Protein AF-A0A845GVP1-F1 (afdb_monomer_lite)

Foldseek 3Di:
DDDDDDDDDPLVVLLPDDLQLFDQVLLCVVVVNDLVNSLVLLVVLLVLLVVLLVQLVVCLVVVNLVSNLVSLVVSLVSCVNSSRNVSNVLSVCSNPQDPDDCSSVVSVVSSVVNVVSSVSSVVSSCVSSVVVPDD

InterPro domains:
  IPR008207 Signal transduction histidine kinase, phosphotransfer (Hpt) domain [PF01627] (45-117)
  IPR008207 Signal transduction histidine kinase, phosphotransfer (Hpt) domain [PS50894] (34-128)
  IPR008207 Signal transduction histidine kinase, phosphotransfer (Hpt) domain [cd00088] (45-116)
  IPR036641 HPT domain superfamily [G3DSA:1.20.120.160] (17-130)
  IPR036641 HPT domain superfamily [SSF47226] (19-122)

pLDDT: mean 82.33, std 16.37, range [37.47, 96.5]

Secondary structure (DSSP, 8-state):
-PPPPPPPPGGGTTS-S-TTT--HHHHHHHTTT-HHHHHHHHHHHHHHHHHHHHHHHHHHHTT-HHHHHHHHHHHHHHHHHHT-HHHHHHHHHHHT--SSS-HHHHHHHHHHHHHHHHHHHHHHHHHHHGGGS--

Radius of gyration: 17.33 Å; chains: 1; bounding box: 47×22×65 Å

Sequence (135 aa):
AAPAAPPRPAFKATLGGDPAVIDLSILAKLLGYHPHKVRKFAFKFLHNAQDGLAQMERALQKGDLAGVRELGHRLKSPARTVGALGMGELMLQLEQLPADGMPERAAAAILAQLWVLLEQITEQIMTNTTFADDN

Organism: NCBI:txid2692166

Structure (mmCIF, N/CA/C/O backbone):
data_AF-A0A845GVP1-F1
#
_entry.id   AF-A0A845GVP1-F1
#
loop_
_atom_site.group_PDB
_atom_site.id
_atom_site.type_symbol
_atom_site.label_atom_id
_atom_site.label_alt_id
_atom_site.label_comp_id
_atom_site.label_asym_id
_atom_site.label_entity_id
_atom_site.label_seq_id
_atom_site.pdbx_PDB_ins_code
_atom_site.Cartn_x
_atom_site.Cartn_y
_atom_site.Cartn_z
_atom_site.occupancy
_atom_site.B_iso_or_equiv
_atom_site.auth_seq_id
_atom_site.auth_comp_id
_atom_site.auth_asym_id
_atom_site.auth_atom_id
_atom_site.pdbx_PDB_model_num
ATOM 1 N N . ALA A 1 1 ? -5.786 4.655 -47.146 1.00 43.50 1 ALA A N 1
ATOM 2 C CA . ALA A 1 1 ? -4.823 3.801 -46.424 1.00 43.50 1 ALA A CA 1
ATOM 3 C C . ALA A 1 1 ? -4.436 4.515 -45.134 1.00 43.50 1 ALA A C 1
ATOM 5 O O . ALA A 1 1 ? -3.956 5.638 -45.214 1.00 43.50 1 ALA A O 1
ATOM 6 N N . ALA A 1 2 ? -4.744 3.941 -43.970 1.00 41.62 2 ALA A N 1
ATOM 7 C CA . ALA A 1 2 ? -4.361 4.508 -42.675 1.00 41.62 2 ALA A CA 1
ATOM 8 C C . ALA A 1 2 ? -2.931 4.056 -42.317 1.00 41.62 2 ALA A C 1
ATOM 10 O O . ALA A 1 2 ? -2.595 2.904 -42.605 1.00 41.62 2 ALA A O 1
ATOM 11 N N . PRO A 1 3 ? -2.078 4.916 -41.730 1.00 49.84 3 PRO A N 1
ATOM 12 C CA . PRO A 1 3 ? -0.711 4.541 -41.398 1.00 49.84 3 PRO A CA 1
ATOM 13 C C . PRO A 1 3 ? -0.687 3.590 -40.195 1.00 49.84 3 PRO A C 1
ATOM 15 O O . PRO A 1 3 ? -1.373 3.805 -39.194 1.00 49.84 3 PRO A O 1
ATOM 18 N N . ALA A 1 4 ? 0.112 2.530 -40.314 1.00 54.50 4 ALA A N 1
ATOM 19 C CA . ALA A 1 4 ? 0.372 1.571 -39.252 1.00 54.50 4 ALA A CA 1
ATOM 20 C C . ALA A 1 4 ? 1.078 2.261 -38.073 1.00 54.50 4 ALA A C 1
ATOM 22 O O . ALA A 1 4 ? 2.090 2.940 -38.249 1.00 54.50 4 ALA A O 1
ATOM 23 N N . ALA A 1 5 ? 0.534 2.084 -36.868 1.00 49.06 5 ALA A N 1
ATOM 24 C CA . ALA A 1 5 ? 1.172 2.523 -35.633 1.00 49.06 5 ALA A CA 1
ATOM 25 C C . ALA A 1 5 ? 2.529 1.807 -35.445 1.00 49.06 5 ALA A C 1
ATOM 27 O O . ALA A 1 5 ? 2.645 0.632 -35.803 1.00 49.06 5 ALA A O 1
ATOM 28 N N . PRO A 1 6 ? 3.550 2.474 -34.874 1.00 49.84 6 PRO A N 1
ATOM 29 C CA . PRO A 1 6 ? 4.860 1.867 -34.672 1.00 49.84 6 PRO A CA 1
ATOM 30 C C . PRO A 1 6 ? 4.773 0.670 -33.708 1.00 49.84 6 PRO A C 1
ATOM 32 O O . PRO A 1 6 ? 3.946 0.682 -32.785 1.00 49.84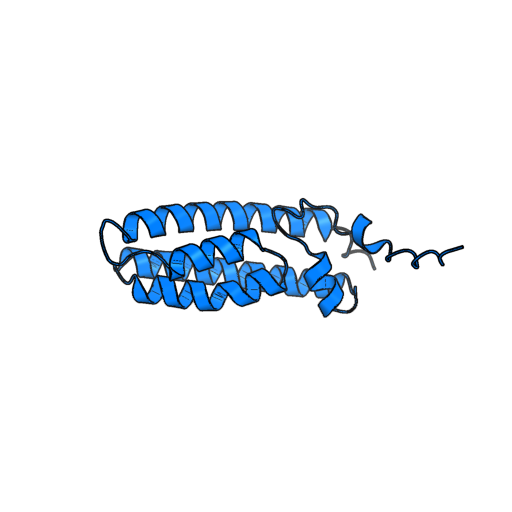 6 PRO A O 1
ATOM 35 N N . PRO A 1 7 ? 5.624 -0.360 -33.881 1.00 49.31 7 PRO A N 1
ATOM 36 C CA . PRO A 1 7 ? 5.673 -1.485 -32.961 1.00 49.31 7 PRO A CA 1
ATOM 37 C C . PRO A 1 7 ? 6.052 -0.975 -31.566 1.00 49.31 7 PRO A C 1
ATOM 39 O O . PRO A 1 7 ? 7.089 -0.339 -31.374 1.00 49.31 7 PRO A O 1
ATOM 42 N N . ARG A 1 8 ? 5.184 -1.225 -30.579 1.00 50.09 8 ARG A N 1
ATOM 43 C CA . ARG A 1 8 ? 5.505 -0.986 -29.164 1.00 50.09 8 ARG A CA 1
ATOM 44 C C . ARG A 1 8 ? 6.725 -1.842 -28.793 1.00 50.09 8 ARG A C 1
ATOM 46 O O . ARG A 1 8 ? 6.794 -2.989 -29.233 1.00 50.09 8 ARG A O 1
ATOM 53 N N . PRO A 1 9 ? 7.667 -1.320 -27.991 1.00 43.88 9 PRO A N 1
ATOM 54 C CA . PRO A 1 9 ? 8.922 -2.005 -27.705 1.00 43.88 9 PRO A CA 1
ATOM 55 C C . PRO A 1 9 ? 8.684 -3.368 -27.040 1.00 43.88 9 PRO A C 1
ATOM 57 O O . PRO A 1 9 ? 7.799 -3.514 -26.193 1.00 43.88 9 PRO A O 1
ATOM 60 N N . ALA A 1 10 ? 9.527 -4.342 -27.393 1.00 48.75 10 ALA A N 1
ATOM 61 C CA . ALA A 1 10 ? 9.532 -5.738 -26.937 1.00 48.75 10 ALA A CA 1
ATOM 62 C C . ALA A 1 10 ? 9.691 -5.936 -25.410 1.00 48.75 10 ALA A C 1
ATOM 64 O O . ALA A 1 10 ? 9.688 -7.062 -24.928 1.00 48.75 10 ALA A O 1
ATOM 65 N N . PHE A 1 11 ? 9.767 -4.855 -24.631 1.00 44.47 11 PHE A N 1
ATOM 66 C CA . PHE A 1 11 ? 9.896 -4.874 -23.172 1.00 44.47 11 PHE A CA 1
ATOM 67 C C . PHE A 1 11 ? 8.680 -5.484 -22.452 1.00 44.47 11 PHE A C 1
ATOM 69 O O . PHE A 1 11 ? 8.794 -5.946 -21.321 1.00 44.47 11 PHE A O 1
ATOM 76 N N . LYS A 1 12 ? 7.511 -5.537 -23.113 1.00 46.00 12 LYS A N 1
ATOM 77 C CA . LYS A 1 12 ? 6.352 -6.285 -22.598 1.00 46.00 12 LYS A CA 1
ATOM 78 C C . LYS A 1 12 ? 6.625 -7.786 -22.455 1.00 46.00 12 LYS A C 1
ATOM 80 O O . LYS A 1 12 ? 5.994 -8.416 -21.621 1.00 46.00 12 LYS A O 1
ATOM 85 N N . ALA A 1 13 ? 7.523 -8.350 -23.264 1.00 47.34 13 ALA A N 1
ATOM 86 C CA . ALA A 1 13 ? 7.810 -9.782 -23.239 1.00 47.34 13 ALA A CA 1
ATOM 87 C C . ALA A 1 13 ? 8.771 -10.179 -22.104 1.00 47.34 13 ALA A C 1
ATOM 89 O O . ALA A 1 13 ? 8.759 -11.328 -21.684 1.00 47.34 13 ALA A O 1
ATOM 90 N N . THR A 1 14 ? 9.580 -9.242 -21.595 1.00 51.38 14 THR A N 1
ATOM 91 C CA . THR A 1 14 ? 10.573 -9.495 -20.535 1.00 51.38 14 THR A CA 1
ATOM 92 C C . THR A 1 14 ? 10.068 -9.218 -19.118 1.00 51.38 14 THR A C 1
ATOM 94 O O . THR A 1 14 ? 10.619 -9.765 -18.172 1.00 51.38 14 THR A O 1
ATOM 97 N N . LEU A 1 15 ? 9.002 -8.430 -18.943 1.00 58.84 15 LEU A N 1
ATOM 98 C CA . LEU A 1 15 ? 8.293 -8.282 -17.662 1.00 58.84 15 LEU A CA 1
ATOM 99 C C . LEU A 1 15 ? 7.110 -9.269 -17.582 1.00 58.84 15 LEU A C 1
ATOM 101 O O . LEU A 1 15 ? 5.957 -8.861 -17.452 1.00 58.84 15 LEU A O 1
ATOM 105 N N . GLY A 1 16 ? 7.392 -10.562 -17.747 1.00 54.00 16 GLY A N 1
ATOM 106 C CA . GLY A 1 16 ? 6.404 -11.637 -17.897 1.00 54.00 16 GLY A CA 1
ATOM 107 C C . GLY A 1 16 ? 5.659 -12.011 -16.613 1.00 54.00 16 GLY A C 1
ATOM 108 O O . GLY A 1 16 ? 5.894 -13.060 -16.027 1.00 54.00 16 GLY A O 1
ATOM 109 N N . GLY A 1 17 ? 4.724 -11.188 -16.156 1.00 57.34 17 GLY A N 1
ATOM 110 C CA . GLY A 1 17 ? 3.867 -11.552 -15.030 1.00 57.34 17 GLY A CA 1
ATOM 111 C C . GLY A 1 17 ? 2.413 -11.169 -15.253 1.00 57.34 17 GLY A C 1
ATOM 112 O O . GLY A 1 17 ? 2.102 -10.473 -16.218 1.00 57.34 17 GLY A O 1
ATOM 113 N N . ASP A 1 18 ? 1.526 -11.637 -14.374 1.00 69.31 18 ASP A N 1
ATOM 114 C CA . ASP A 1 18 ? 0.111 -11.293 -14.439 1.00 69.31 18 ASP A CA 1
ATOM 115 C C . ASP A 1 18 ? -0.082 -9.776 -14.221 1.00 69.31 18 ASP A C 1
ATOM 117 O O . ASP A 1 18 ? 0.171 -9.267 -13.120 1.00 69.31 18 ASP A O 1
ATOM 121 N N . PRO A 1 19 ? -0.513 -9.012 -15.245 1.00 65.38 19 PRO A N 1
ATOM 122 C CA . PRO A 1 19 ? -0.762 -7.583 -15.093 1.00 65.38 19 PRO A CA 1
ATOM 123 C C . PRO A 1 19 ? -1.929 -7.292 -14.138 1.00 65.38 19 PRO A C 1
ATOM 125 O O . PRO A 1 19 ? -2.074 -6.149 -13.706 1.00 65.38 19 PRO A O 1
ATOM 128 N N . ALA A 1 20 ? -2.753 -8.292 -13.799 1.00 72.12 20 ALA A N 1
ATOM 129 C CA . ALA A 1 20 ? -3.774 -8.164 -12.765 1.00 72.12 20 ALA A CA 1
ATOM 130 C C . ALA A 1 20 ? -3.169 -8.042 -11.354 1.00 72.12 20 ALA A C 1
ATOM 132 O O . ALA A 1 20 ? -3.786 -7.433 -10.480 1.00 72.12 20 ALA A O 1
ATOM 133 N N . VAL A 1 21 ? -1.960 -8.574 -11.144 1.00 80.12 21 VAL A N 1
ATOM 134 C CA . VAL A 1 21 ? -1.244 -8.544 -9.861 1.00 80.12 21 VAL A CA 1
ATOM 135 C C . VAL A 1 21 ? -0.297 -7.338 -9.804 1.00 80.12 21 VAL A C 1
ATOM 137 O O . VAL A 1 21 ? -0.413 -6.503 -8.902 1.00 80.12 21 VAL A O 1
ATOM 140 N N . ILE A 1 22 ? 0.593 -7.181 -10.793 1.00 84.25 22 ILE A N 1
ATOM 141 C CA . ILE A 1 22 ? 1.428 -5.978 -10.957 1.00 84.25 22 ILE A CA 1
ATOM 142 C C . ILE A 1 22 ? 1.810 -5.724 -12.421 1.00 84.25 22 ILE A C 1
ATOM 144 O O . ILE A 1 22 ? 2.412 -6.566 -13.086 1.00 84.25 22 ILE A O 1
ATOM 148 N N . ASP A 1 23 ? 1.542 -4.512 -12.916 1.00 86.94 23 ASP A N 1
ATOM 149 C CA . ASP A 1 23 ? 2.008 -4.060 -14.232 1.00 86.94 23 ASP A CA 1
ATOM 150 C C . ASP A 1 23 ? 3.320 -3.266 -14.127 1.00 86.94 23 ASP A C 1
ATOM 152 O O . ASP A 1 23 ? 3.353 -2.030 -14.100 1.00 86.94 23 ASP A O 1
ATOM 156 N N . LEU A 1 24 ? 4.438 -3.996 -14.137 1.00 84.00 24 LEU A N 1
ATOM 157 C CA . LEU A 1 24 ? 5.783 -3.413 -14.112 1.00 84.00 24 LEU A CA 1
ATOM 158 C C . LEU A 1 24 ? 6.090 -2.533 -15.340 1.00 84.00 24 LEU A C 1
ATOM 160 O O . LEU A 1 24 ? 7.052 -1.761 -15.310 1.00 84.00 24 LEU A O 1
ATOM 164 N N . SER A 1 25 ? 5.281 -2.588 -16.408 1.00 82.62 25 SER A N 1
ATOM 165 C CA . SER A 1 25 ? 5.440 -1.716 -17.582 1.00 82.62 25 SER A CA 1
ATOM 166 C C . SER A 1 25 ? 5.210 -0.247 -17.227 1.00 82.62 25 SER A C 1
ATOM 168 O O . SER A 1 25 ? 5.820 0.634 -17.839 1.00 82.62 25 SER A O 1
ATOM 170 N N . ILE A 1 26 ? 4.346 0.024 -16.241 1.00 86.94 26 ILE A N 1
ATOM 171 C CA . ILE A 1 26 ? 4.063 1.374 -15.736 1.00 86.94 26 ILE A CA 1
ATOM 172 C C . ILE A 1 26 ? 5.328 1.946 -15.096 1.00 86.94 26 ILE A C 1
ATOM 174 O O . ILE A 1 26 ? 5.789 3.026 -15.479 1.00 86.94 26 ILE A O 1
ATOM 178 N N . LEU A 1 27 ? 5.947 1.174 -14.200 1.00 85.94 27 LEU A N 1
ATOM 179 C CA . LEU A 1 27 ? 7.199 1.553 -13.554 1.00 85.94 27 LEU A CA 1
ATOM 180 C C . LEU A 1 27 ? 8.347 1.672 -14.567 1.00 85.94 27 LEU A C 1
ATOM 182 O O . LEU A 1 27 ? 9.130 2.620 -14.517 1.00 85.94 27 LEU A O 1
ATOM 186 N N . ALA A 1 28 ? 8.427 0.747 -15.525 1.00 86.19 28 ALA A N 1
ATOM 187 C CA . ALA A 1 28 ? 9.424 0.775 -16.589 1.00 86.19 28 ALA A CA 1
ATOM 188 C C . ALA A 1 28 ? 9.328 2.037 -17.441 1.00 86.19 28 ALA A C 1
ATOM 190 O O . ALA A 1 28 ? 10.348 2.671 -17.695 1.00 86.19 28 ALA A O 1
ATOM 191 N N . LYS A 1 29 ? 8.118 2.454 -17.821 1.00 86.62 29 LYS A N 1
ATOM 192 C CA . LYS A 1 29 ? 7.908 3.686 -18.584 1.00 86.62 29 LYS A CA 1
ATOM 193 C C . LYS A 1 29 ? 8.418 4.917 -17.830 1.00 86.62 29 LYS A C 1
ATOM 195 O O . LYS A 1 29 ? 9.066 5.765 -18.438 1.00 86.62 29 LYS A O 1
ATOM 200 N N . LEU A 1 30 ? 8.174 4.997 -16.519 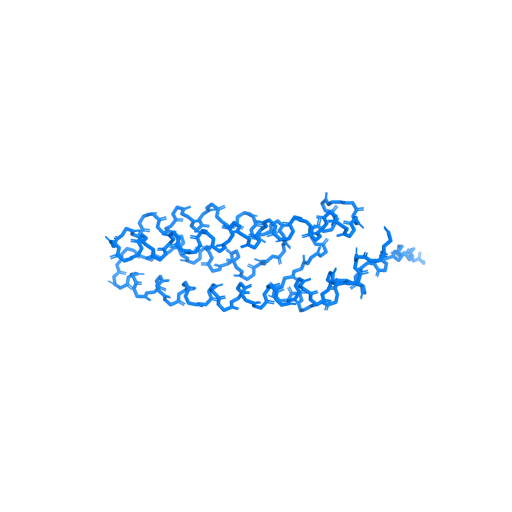1.00 86.25 30 LEU A N 1
ATOM 201 C CA . LEU A 1 30 ? 8.669 6.090 -15.669 1.00 86.25 30 LEU A CA 1
ATOM 202 C C . LEU A 1 30 ? 10.197 6.098 -15.547 1.00 86.25 30 LEU A C 1
ATOM 204 O O . LEU A 1 30 ? 10.809 7.155 -15.423 1.00 86.25 30 LEU A O 1
ATOM 208 N N . LEU A 1 31 ? 10.817 4.920 -15.599 1.00 85.94 31 LEU A N 1
ATOM 209 C CA . LEU A 1 31 ? 12.256 4.737 -15.435 1.00 85.94 31 LEU A CA 1
ATOM 210 C C . LEU A 1 31 ? 13.009 4.583 -16.763 1.00 85.94 31 LEU A C 1
ATOM 212 O O . LEU A 1 31 ? 14.168 4.175 -16.743 1.00 85.94 31 LEU A O 1
ATOM 216 N N . GLY A 1 32 ? 12.381 4.888 -17.904 1.00 84.81 32 GLY A N 1
ATOM 217 C CA . GLY A 1 32 ? 13.021 4.824 -19.224 1.00 84.81 32 GLY A CA 1
ATOM 218 C C . GLY A 1 32 ? 13.389 3.409 -19.683 1.00 84.81 32 GLY A C 1
ATOM 219 O O . GLY A 1 32 ? 14.356 3.241 -20.414 1.00 84.81 32 GLY A O 1
ATOM 220 N N . TYR A 1 33 ? 12.642 2.392 -19.245 1.00 81.31 33 TYR A N 1
ATOM 221 C CA . TYR A 1 33 ? 12.833 0.976 -19.586 1.00 81.31 33 TYR A CA 1
ATOM 222 C C . TYR A 1 33 ? 14.190 0.391 -19.160 1.00 81.31 33 TYR A C 1
ATOM 224 O O . TYR A 1 33 ? 14.664 -0.585 -19.732 1.00 81.31 33 TYR A O 1
ATOM 232 N N . HIS A 1 34 ? 14.814 0.953 -18.120 1.00 83.44 34 HIS A N 1
ATOM 233 C CA . HIS A 1 34 ? 16.048 0.410 -17.551 1.00 83.44 34 HIS A CA 1
ATOM 234 C C . HIS A 1 34 ? 15.750 -0.720 -16.545 1.00 83.44 34 HIS A C 1
ATOM 236 O O . HIS A 1 34 ? 15.315 -0.422 -15.426 1.00 83.44 34 HIS A O 1
ATOM 242 N N . PRO A 1 35 ? 16.026 -1.998 -16.868 1.00 78.94 35 PRO A N 1
ATOM 243 C CA . PRO A 1 35 ? 15.607 -3.142 -16.051 1.00 78.94 35 PRO A CA 1
ATOM 244 C C . PRO A 1 35 ? 16.188 -3.118 -14.629 1.00 78.94 35 PRO A C 1
ATOM 246 O O . PRO A 1 35 ? 15.447 -3.312 -13.667 1.00 78.94 35 PRO A O 1
ATOM 249 N N . HIS A 1 36 ? 17.466 -2.753 -14.454 1.00 81.62 36 HIS A N 1
ATOM 250 C CA . HIS A 1 36 ? 18.075 -2.631 -13.120 1.00 81.62 36 HIS A CA 1
ATOM 251 C C . HIS A 1 36 ? 17.402 -1.555 -12.252 1.00 81.62 36 HIS A C 1
ATOM 253 O O . HIS A 1 36 ? 17.257 -1.724 -11.039 1.00 81.62 36 HIS A O 1
ATOM 259 N N . LYS A 1 37 ? 16.956 -0.441 -12.857 1.00 85.62 37 LYS A N 1
ATOM 260 C CA . LYS A 1 37 ? 16.215 0.600 -12.128 1.00 85.62 37 LYS A CA 1
ATOM 261 C C . LYS A 1 37 ? 14.829 0.087 -11.751 1.00 85.62 37 LYS A C 1
ATOM 263 O O . LYS A 1 37 ? 14.446 0.233 -10.596 1.00 85.62 37 LYS A O 1
ATOM 268 N N . VAL A 1 38 ? 14.112 -0.542 -12.685 1.00 86.00 38 VAL A N 1
ATOM 269 C CA . VAL A 1 38 ? 12.785 -1.131 -12.430 1.00 86.00 38 VAL A CA 1
ATOM 270 C C . VAL A 1 38 ? 12.847 -2.095 -11.258 1.00 86.00 38 VAL A C 1
ATOM 272 O O . VAL A 1 38 ? 12.110 -1.913 -10.294 1.00 86.00 38 VAL A O 1
ATOM 275 N N . ARG A 1 39 ? 13.800 -3.031 -11.282 1.00 85.25 39 ARG A N 1
ATOM 276 C CA . ARG A 1 39 ? 14.039 -3.969 -10.186 1.00 85.25 39 ARG A CA 1
ATOM 277 C C . ARG A 1 39 ? 14.284 -3.235 -8.869 1.00 85.25 39 ARG A C 1
ATOM 279 O O . ARG A 1 39 ? 13.538 -3.416 -7.913 1.00 85.25 39 ARG A O 1
ATOM 286 N N . LYS A 1 40 ? 15.274 -2.339 -8.824 1.00 88.56 40 LYS A N 1
ATOM 287 C CA . LYS A 1 40 ? 15.628 -1.583 -7.610 1.00 88.56 40 LYS A CA 1
ATOM 288 C C . LYS A 1 40 ? 14.436 -0.832 -7.006 1.00 88.56 40 LYS A C 1
ATOM 290 O O . LYS A 1 40 ? 14.270 -0.833 -5.789 1.00 88.56 40 LYS A O 1
ATOM 295 N N . PHE A 1 41 ? 13.630 -0.166 -7.829 1.00 89.56 41 PHE A N 1
ATOM 296 C CA . PHE A 1 41 ? 12.462 0.578 -7.352 1.00 89.56 41 PHE A CA 1
ATOM 297 C C . PHE A 1 41 ? 11.300 -0.340 -6.957 1.00 89.56 41 PHE A C 1
ATOM 299 O O . PHE A 1 41 ? 10.631 -0.043 -5.970 1.00 89.56 41 PHE A O 1
ATOM 306 N N . ALA A 1 42 ? 11.108 -1.468 -7.644 1.00 89.12 42 ALA A N 1
ATOM 307 C CA . ALA A 1 42 ? 10.128 -2.481 -7.265 1.00 89.12 42 ALA A CA 1
ATOM 308 C C . ALA A 1 42 ? 10.456 -3.091 -5.888 1.00 89.12 42 ALA A C 1
ATOM 310 O O . ALA A 1 42 ? 9.595 -3.122 -5.015 1.00 89.12 42 ALA A O 1
ATOM 311 N N . PHE A 1 43 ? 11.720 -3.446 -5.626 1.00 89.88 43 PHE A N 1
ATOM 312 C CA . PHE A 1 43 ? 12.159 -3.918 -4.303 1.00 89.88 43 PHE A CA 1
ATOM 313 C C . PHE A 1 43 ? 11.992 -2.866 -3.203 1.00 89.88 43 PHE A C 1
ATOM 315 O O . PHE A 1 43 ? 11.556 -3.185 -2.099 1.00 89.88 43 PHE A O 1
ATOM 322 N N . LYS A 1 44 ? 12.294 -1.594 -3.495 1.00 91.56 44 LYS A N 1
ATOM 323 C CA . LYS A 1 44 ? 12.030 -0.499 -2.548 1.00 91.56 44 LYS A CA 1
ATOM 324 C C . LYS A 1 44 ? 10.545 -0.369 -2.225 1.00 91.56 44 LYS A C 1
ATOM 326 O O . LYS A 1 44 ? 10.195 -0.133 -1.074 1.00 91.56 44 LYS A O 1
ATOM 331 N N . PHE A 1 45 ? 9.682 -0.517 -3.227 1.00 91.06 45 PHE A N 1
ATOM 332 C CA . PHE A 1 45 ? 8.243 -0.533 -3.009 1.00 91.06 45 PHE A CA 1
ATOM 333 C C . PHE A 1 45 ? 7.820 -1.706 -2.122 1.00 91.06 45 PHE A C 1
ATOM 335 O O . PHE A 1 45 ? 7.097 -1.462 -1.165 1.00 91.06 45 PHE A O 1
ATOM 342 N N . LEU A 1 46 ? 8.311 -2.925 -2.374 1.00 91.81 46 LEU A N 1
ATOM 343 C CA . LEU A 1 46 ? 8.004 -4.098 -1.546 1.00 91.81 46 LEU A CA 1
ATOM 344 C C . LEU A 1 46 ? 8.352 -3.866 -0.073 1.00 91.81 46 LEU A C 1
ATOM 346 O O . LEU A 1 46 ? 7.515 -4.083 0.797 1.00 91.81 46 LEU A O 1
ATOM 350 N N . HIS A 1 47 ? 9.557 -3.360 0.200 1.00 92.88 47 HIS A N 1
ATOM 351 C CA . HIS A 1 47 ? 9.994 -3.056 1.56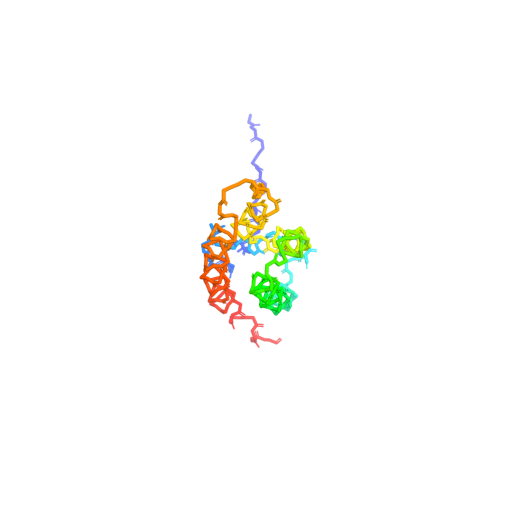3 1.00 92.88 47 HIS A CA 1
ATOM 352 C C . HIS A 1 47 ? 9.089 -2.010 2.231 1.00 92.88 47 HIS A C 1
ATOM 354 O O . HIS A 1 47 ? 8.626 -2.202 3.354 1.00 92.88 47 HIS A O 1
ATOM 360 N N . ASN A 1 48 ? 8.784 -0.920 1.520 1.00 92.31 48 ASN A N 1
ATOM 361 C CA . ASN A 1 48 ? 7.916 0.138 2.034 1.00 92.31 48 ASN A CA 1
ATOM 362 C C . ASN A 1 48 ? 6.470 -0.340 2.244 1.00 92.31 48 ASN A C 1
ATOM 364 O O . ASN A 1 48 ? 5.808 0.096 3.184 1.00 92.31 48 ASN A O 1
ATOM 368 N N . ALA A 1 49 ? 5.970 -1.211 1.367 1.00 93.06 49 ALA A N 1
ATOM 369 C CA . ALA A 1 49 ? 4.643 -1.795 1.474 1.00 93.06 49 ALA A CA 1
ATOM 370 C C . ALA A 1 49 ? 4.562 -2.738 2.677 1.00 93.06 49 ALA A C 1
ATOM 372 O O . ALA A 1 49 ? 3.637 -2.607 3.469 1.00 93.06 49 ALA A O 1
ATOM 373 N N . GLN A 1 50 ? 5.552 -3.615 2.865 1.00 94.94 50 GLN A N 1
ATOM 374 C CA . GLN A 1 50 ? 5.632 -4.522 4.011 1.00 94.94 50 GLN A CA 1
ATOM 375 C C . GLN A 1 50 ? 5.649 -3.764 5.345 1.00 94.94 50 GLN A C 1
ATOM 377 O O . GLN A 1 50 ? 4.864 -4.071 6.240 1.00 94.94 50 GLN A O 1
ATOM 382 N N . ASP A 1 51 ? 6.507 -2.748 5.469 1.00 95.69 51 ASP A N 1
ATOM 383 C CA . ASP A 1 51 ? 6.574 -1.910 6.672 1.00 95.69 51 ASP A CA 1
ATOM 384 C C . ASP A 1 51 ? 5.259 -1.147 6.904 1.00 95.69 51 ASP A C 1
ATOM 386 O O . ASP A 1 51 ? 4.761 -1.046 8.027 1.00 95.69 51 ASP A O 1
ATOM 390 N N . GLY A 1 52 ? 4.649 -0.656 5.825 1.00 94.56 52 GLY A N 1
ATOM 391 C CA . GLY A 1 52 ? 3.355 0.010 5.865 1.00 94.56 52 GLY A CA 1
ATOM 392 C C . GLY A 1 52 ? 2.211 -0.898 6.330 1.00 94.56 52 GLY A C 1
ATOM 393 O O . GLY A 1 52 ? 1.443 -0.494 7.202 1.00 94.56 52 GLY A O 1
ATOM 394 N N . LEU A 1 53 ? 2.118 -2.126 5.810 1.00 95.50 53 LEU A N 1
ATOM 395 C CA . LEU A 1 53 ? 1.116 -3.110 6.234 1.00 95.50 53 LEU A CA 1
ATOM 396 C C . LEU A 1 53 ? 1.310 -3.510 7.701 1.00 95.50 53 LEU A C 1
ATOM 398 O O . LEU A 1 53 ? 0.348 -3.513 8.466 1.00 95.50 53 LEU A O 1
ATOM 402 N N . ALA A 1 54 ? 2.553 -3.736 8.134 1.00 96.50 54 ALA A N 1
ATOM 403 C CA . ALA A 1 54 ? 2.853 -4.034 9.533 1.00 96.50 54 ALA A CA 1
ATOM 404 C C . ALA A 1 54 ? 2.463 -2.875 10.475 1.00 96.50 54 ALA A C 1
ATOM 406 O O . ALA A 1 54 ? 1.984 -3.096 11.591 1.00 96.50 54 ALA A O 1
ATOM 407 N N . GLN A 1 55 ? 2.637 -1.621 10.042 1.00 96.19 55 GLN A N 1
ATOM 408 C CA . GLN A 1 55 ? 2.155 -0.451 10.784 1.00 96.19 55 GLN A CA 1
ATOM 409 C C . GLN A 1 55 ? 0.624 -0.395 10.848 1.00 96.19 55 GLN A C 1
ATOM 411 O O . GLN A 1 55 ? 0.085 -0.093 11.914 1.00 96.19 55 GLN A O 1
ATOM 416 N N . MET A 1 56 ? -0.074 -0.728 9.759 1.00 95.38 56 MET A N 1
ATOM 417 C CA . MET A 1 56 ? -1.539 -0.793 9.744 1.00 95.38 56 MET A CA 1
ATOM 418 C C . MET A 1 56 ? -2.071 -1.858 10.699 1.00 95.38 56 MET A C 1
ATOM 420 O O . MET A 1 56 ? -3.013 -1.588 11.434 1.00 95.38 56 MET A O 1
ATOM 424 N N . GLU A 1 57 ? -1.456 -3.040 10.750 1.00 95.38 57 GLU A N 1
ATOM 425 C CA . GLU A 1 57 ? -1.848 -4.088 11.699 1.00 95.38 57 GLU A CA 1
ATOM 426 C C . GLU A 1 57 ? -1.684 -3.629 13.148 1.00 95.38 57 GLU A C 1
ATOM 428 O O . GLU A 1 57 ? -2.576 -3.831 13.971 1.00 95.38 57 GLU A O 1
ATOM 433 N N . ARG A 1 58 ? -0.576 -2.948 13.464 1.00 96.06 58 ARG A N 1
ATOM 434 C CA . ARG A 1 58 ? -0.353 -2.376 14.800 1.00 96.06 58 ARG A CA 1
ATOM 435 C C . ARG A 1 58 ? -1.370 -1.289 15.140 1.00 96.06 58 ARG A C 1
ATOM 437 O O . ARG A 1 58 ? -1.790 -1.208 16.291 1.00 96.06 58 ARG A O 1
ATOM 444 N N . ALA A 1 59 ? -1.738 -0.442 14.179 1.00 94.75 59 ALA A N 1
ATOM 445 C CA . ALA A 1 59 ? -2.775 0.571 14.366 1.00 94.75 59 ALA A CA 1
ATOM 446 C C . ALA A 1 59 ? -4.139 -0.093 14.611 1.00 94.75 59 ALA A C 1
ATOM 448 O O . ALA A 1 59 ? -4.827 0.236 15.575 1.00 94.75 59 ALA A O 1
ATOM 449 N N . LEU A 1 60 ? -4.469 -1.117 13.823 1.00 93.81 60 LEU A N 1
ATOM 450 C CA . LEU A 1 60 ? -5.705 -1.877 13.953 1.00 93.81 60 LEU A CA 1
ATOM 451 C C . LEU A 1 60 ? -5.816 -2.594 15.307 1.00 93.81 60 LEU A C 1
ATOM 453 O O . LEU A 1 60 ? -6.858 -2.524 15.951 1.00 93.81 60 LEU A O 1
ATOM 457 N N . GLN A 1 61 ? -4.734 -3.214 15.787 1.00 93.12 61 GLN A N 1
ATOM 458 C CA . GLN A 1 61 ? -4.677 -3.841 17.117 1.00 93.12 61 GLN A CA 1
ATOM 459 C C . GLN A 1 61 ? -4.914 -2.847 18.263 1.00 93.12 61 GLN A C 1
ATOM 461 O O . GLN A 1 61 ? -5.375 -3.238 19.333 1.00 93.12 61 GLN A O 1
ATOM 466 N N . LYS A 1 62 ? -4.605 -1.565 18.048 1.00 93.25 62 LYS A N 1
ATOM 467 C CA . LYS A 1 62 ? -4.847 -0.479 19.008 1.00 93.25 62 LYS A CA 1
ATOM 468 C C . LYS A 1 62 ? -6.231 0.163 18.856 1.00 93.25 62 LYS A C 1
ATOM 470 O O . LYS A 1 62 ? -6.541 1.072 19.619 1.00 93.25 62 LYS A O 1
ATOM 475 N N . GLY A 1 63 ? -7.038 -0.269 17.883 1.00 90.62 63 GLY A N 1
ATOM 476 C CA . GLY A 1 63 ? -8.312 0.370 17.537 1.00 90.62 63 GLY A CA 1
ATOM 477 C C . GLY A 1 63 ? -8.160 1.715 16.815 1.00 90.62 63 GLY A C 1
ATOM 478 O O . GLY A 1 63 ? -9.119 2.474 16.717 1.00 90.62 63 GLY A O 1
ATOM 479 N N . ASP A 1 64 ? -6.967 2.035 16.305 1.00 93.00 64 ASP A N 1
ATOM 480 C CA . ASP A 1 64 ? -6.694 3.285 15.593 1.00 93.00 64 ASP A CA 1
ATOM 481 C C . ASP A 1 64 ? -7.042 3.161 14.102 1.00 93.00 64 ASP A C 1
ATOM 483 O O . ASP A 1 64 ? -6.181 3.034 13.226 1.00 93.00 64 ASP A O 1
ATOM 487 N N . LEU A 1 65 ? -8.343 3.188 13.803 1.00 91.94 65 LEU A N 1
ATOM 488 C CA . LEU A 1 65 ? -8.835 3.124 12.426 1.00 91.94 65 LEU A CA 1
ATOM 489 C C . LEU A 1 65 ? -8.435 4.363 11.605 1.00 91.94 65 LEU A C 1
ATOM 491 O O . LEU A 1 65 ? -8.246 4.268 10.392 1.00 91.94 65 LEU A O 1
ATOM 495 N N . ALA A 1 66 ? -8.279 5.523 12.249 1.00 91.81 66 ALA A N 1
ATOM 496 C CA . ALA A 1 66 ? -7.819 6.738 11.583 1.00 91.81 66 ALA A CA 1
ATOM 497 C C . ALA A 1 66 ? -6.382 6.570 11.066 1.00 91.81 66 ALA A C 1
ATOM 499 O O . ALA A 1 66 ? -6.112 6.873 9.902 1.00 91.81 66 ALA A O 1
ATOM 500 N N . GLY A 1 67 ? -5.494 5.997 11.884 1.00 93.56 67 GLY A N 1
ATOM 501 C CA . GLY A 1 67 ? -4.137 5.635 11.484 1.00 93.56 67 GLY A CA 1
ATOM 502 C C . GLY A 1 67 ? -4.101 4.624 10.335 1.00 93.56 67 GLY A C 1
ATOM 503 O O . GLY A 1 67 ? -3.308 4.780 9.405 1.00 93.56 67 GLY A O 1
ATOM 504 N N . VAL A 1 68 ? -4.998 3.629 10.332 1.00 93.81 68 VAL A N 1
ATOM 505 C CA . VAL A 1 68 ? -5.127 2.675 9.211 1.00 93.81 68 VAL A CA 1
ATOM 506 C C . VAL A 1 68 ? -5.505 3.389 7.907 1.00 93.81 68 VAL A C 1
ATOM 508 O O . VAL A 1 68 ? -4.873 3.147 6.877 1.00 93.81 68 VAL A O 1
ATOM 511 N N . ARG A 1 69 ? -6.493 4.296 7.940 1.00 93.69 69 ARG A N 1
ATOM 512 C CA . ARG A 1 69 ? -6.921 5.073 6.760 1.00 93.69 69 ARG A CA 1
ATOM 513 C C . ARG A 1 69 ? -5.798 5.957 6.218 1.00 93.69 69 ARG A C 1
ATOM 515 O O . ARG A 1 69 ? -5.558 5.965 5.013 1.00 93.69 69 ARG A O 1
ATOM 522 N N . GLU A 1 70 ? -5.087 6.655 7.099 1.00 94.38 70 GLU A N 1
ATOM 523 C CA . GLU A 1 70 ? -3.978 7.538 6.719 1.00 94.38 70 GLU A CA 1
ATOM 524 C C . GLU A 1 70 ? -2.827 6.760 6.067 1.00 94.38 70 GLU A C 1
ATOM 526 O O . GLU A 1 70 ? -2.309 7.136 5.011 1.00 94.38 70 GLU A O 1
ATOM 531 N N . LEU A 1 71 ? -2.456 5.614 6.646 1.00 93.69 71 LEU A N 1
ATOM 532 C CA . LEU A 1 71 ? -1.458 4.730 6.046 1.00 93.69 71 LEU A CA 1
ATOM 533 C C . LEU A 1 71 ? -1.928 4.205 4.678 1.00 93.69 71 LEU A C 1
ATOM 535 O O . LEU A 1 71 ? -1.111 4.105 3.759 1.00 93.69 71 LEU A O 1
ATOM 539 N N . GLY A 1 72 ? -3.226 3.915 4.520 1.00 92.62 72 GLY A N 1
ATOM 540 C CA . GLY A 1 72 ? -3.823 3.470 3.256 1.00 92.62 72 GLY A CA 1
ATOM 541 C C . GLY A 1 72 ? -3.649 4.525 2.172 1.00 92.62 72 GLY A C 1
ATOM 542 O O . GLY A 1 72 ? -3.078 4.255 1.111 1.00 92.62 72 GLY A O 1
ATOM 543 N N . HIS A 1 73 ? -4.003 5.764 2.507 1.00 92.88 73 HIS A N 1
ATOM 544 C CA . HIS A 1 73 ? -3.813 6.922 1.643 1.00 92.88 73 HIS A CA 1
ATOM 545 C C . HIS A 1 73 ? -2.359 7.088 1.194 1.00 92.88 73 HIS A C 1
ATOM 547 O O . HIS A 1 73 ? -2.080 7.267 0.002 1.00 92.88 73 HIS A O 1
ATOM 553 N N . ARG A 1 74 ? -1.418 6.962 2.136 1.00 92.38 74 ARG A N 1
ATOM 554 C CA . ARG A 1 74 ? 0.016 7.111 1.869 1.00 92.38 74 ARG A CA 1
ATOM 555 C C . ARG A 1 74 ? 0.569 6.016 0.955 1.00 92.38 74 ARG A C 1
ATOM 557 O O . ARG A 1 74 ? 1.419 6.307 0.114 1.00 92.38 74 ARG A O 1
ATOM 564 N N . LEU A 1 75 ? 0.118 4.768 1.106 1.00 91.31 75 LEU A N 1
ATOM 565 C CA . LEU A 1 75 ? 0.619 3.621 0.333 1.00 91.31 75 LEU A CA 1
ATOM 566 C C . LEU A 1 75 ? -0.077 3.438 -1.025 1.00 91.31 75 LEU A C 1
ATOM 568 O O . LEU A 1 75 ? 0.512 2.846 -1.934 1.00 91.31 75 LEU A O 1
ATOM 572 N N . LYS A 1 76 ? -1.275 4.004 -1.212 1.00 91.12 76 LYS A N 1
ATOM 573 C CA . LYS A 1 76 ? -2.031 3.953 -2.475 1.00 91.12 76 LYS A CA 1
ATOM 574 C C . LYS A 1 76 ? -1.255 4.521 -3.666 1.00 91.12 76 LYS A C 1
ATOM 576 O O . LYS A 1 76 ? -1.190 3.895 -4.725 1.00 91.12 76 LYS A O 1
ATOM 581 N N . SER A 1 77 ? -0.673 5.711 -3.520 1.00 88.81 77 SER A N 1
ATOM 582 C CA . SER A 1 77 ? 0.040 6.386 -4.617 1.00 88.81 77 SER A CA 1
ATOM 583 C C . SER A 1 77 ? 1.302 5.626 -5.061 1.00 88.81 77 SER A C 1
ATOM 585 O O . SER A 1 77 ? 1.452 5.385 -6.265 1.00 88.81 77 SER A O 1
ATOM 587 N N . PRO A 1 78 ? 2.180 5.169 -4.142 1.00 87.69 78 PRO A N 1
ATOM 588 C CA . PRO A 1 78 ? 3.270 4.256 -4.478 1.00 87.69 78 PRO A CA 1
ATOM 589 C C . PRO A 1 78 ? 2.797 2.990 -5.200 1.00 87.69 78 PRO A C 1
ATOM 591 O O . PRO A 1 78 ? 3.382 2.645 -6.225 1.00 87.69 78 PRO A O 1
ATOM 594 N N . ALA A 1 79 ? 1.714 2.351 -4.737 1.00 89.62 79 ALA A N 1
ATOM 595 C CA . ALA A 1 79 ? 1.172 1.137 -5.355 1.00 89.62 79 ALA A CA 1
ATOM 596 C C . ALA A 1 79 ? 0.753 1.363 -6.816 1.00 89.62 79 ALA A C 1
ATOM 598 O O . ALA A 1 79 ? 1.142 0.610 -7.708 1.00 89.62 79 ALA A O 1
ATOM 599 N N . ARG A 1 80 ? 0.048 2.465 -7.098 1.00 88.50 80 ARG A N 1
ATOM 600 C CA . ARG A 1 80 ? -0.336 2.837 -8.472 1.00 88.50 80 ARG A CA 1
ATOM 601 C C . ARG A 1 80 ? 0.866 3.167 -9.356 1.00 88.50 80 ARG A C 1
ATOM 603 O O . ARG A 1 80 ? 0.861 2.849 -10.540 1.00 88.50 80 ARG A O 1
ATOM 610 N N . THR A 1 81 ? 1.904 3.767 -8.779 1.00 87.06 81 THR A N 1
ATOM 611 C CA . THR A 1 81 ? 3.123 4.161 -9.505 1.00 87.06 81 THR A CA 1
ATOM 612 C C . THR A 1 81 ? 3.923 2.950 -9.981 1.00 87.06 81 THR A C 1
ATOM 614 O O . THR A 1 81 ? 4.481 2.971 -11.077 1.00 87.06 81 THR A O 1
ATOM 617 N N . VAL A 1 82 ? 3.970 1.883 -9.179 1.00 86.50 82 VAL A N 1
ATOM 618 C CA . VAL A 1 82 ? 4.660 0.638 -9.554 1.00 86.50 82 VAL A CA 1
ATOM 619 C C . VAL A 1 82 ? 3.800 -0.319 -10.383 1.00 86.50 82 VAL A C 1
ATOM 621 O O . VAL A 1 82 ? 4.306 -1.335 -10.849 1.00 86.50 82 VAL A O 1
ATOM 624 N N . GLY A 1 83 ? 2.518 0.009 -10.571 1.00 87.38 83 GLY A N 1
ATOM 625 C CA . GLY A 1 83 ? 1.550 -0.806 -11.302 1.00 87.38 83 GLY A CA 1
ATOM 626 C C . GLY A 1 83 ? 0.849 -1.883 -10.472 1.00 87.38 83 GLY A C 1
ATOM 627 O O . GLY A 1 83 ? 0.160 -2.722 -11.044 1.00 87.38 83 GLY A O 1
ATOM 628 N N . ALA A 1 84 ? 0.969 -1.854 -9.142 1.00 91.38 84 ALA A N 1
ATOM 629 C CA . ALA A 1 84 ? 0.221 -2.709 -8.218 1.00 91.38 84 ALA A CA 1
ATOM 630 C C . ALA A 1 84 ? -1.203 -2.155 -8.015 1.00 91.38 84 ALA A C 1
ATOM 632 O O . ALA A 1 84 ? -1.572 -1.679 -6.937 1.00 91.38 84 ALA A O 1
ATOM 633 N N . LEU A 1 85 ? -1.997 -2.148 -9.090 1.00 88.94 85 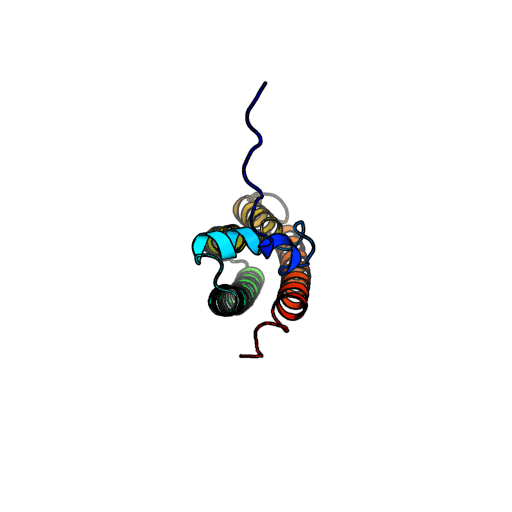LEU A N 1
ATOM 634 C CA . LEU A 1 85 ? -3.319 -1.514 -9.109 1.00 88.94 85 LEU A CA 1
ATOM 635 C C . LEU A 1 85 ? -4.280 -2.153 -8.098 1.00 88.94 85 LEU A C 1
ATOM 637 O O . LEU A 1 85 ? -4.972 -1.424 -7.393 1.00 88.94 85 LEU A O 1
ATOM 641 N N . GLY A 1 86 ? -4.252 -3.485 -7.960 1.00 89.75 86 GLY A N 1
ATOM 642 C CA . GLY A 1 86 ? -5.061 -4.208 -6.974 1.00 89.75 86 GLY A CA 1
ATOM 643 C C . GLY A 1 86 ? -4.768 -3.783 -5.533 1.00 89.75 86 GLY A C 1
ATOM 644 O O . GLY A 1 86 ? -5.696 -3.543 -4.763 1.00 89.75 86 GLY A O 1
ATOM 645 N N . MET A 1 87 ? -3.490 -3.579 -5.182 1.00 92.69 87 MET A N 1
ATOM 646 C CA . MET A 1 87 ? -3.134 -3.027 -3.870 1.00 92.69 87 MET A CA 1
ATOM 647 C C . MET A 1 87 ? -3.685 -1.613 -3.715 1.00 92.69 87 MET A C 1
ATOM 649 O O . MET A 1 87 ? -4.280 -1.308 -2.690 1.00 92.69 87 MET A O 1
ATOM 653 N N . GLY A 1 88 ? -3.527 -0.756 -4.729 1.00 92.38 88 GLY A N 1
ATOM 654 C CA . GLY A 1 88 ? -4.055 0.610 -4.697 1.00 92.38 88 GLY A CA 1
ATOM 655 C C . GLY A 1 88 ? -5.566 0.669 -4.445 1.00 92.38 88 GLY A C 1
ATOM 656 O O . GLY A 1 88 ? -6.032 1.566 -3.744 1.00 92.38 88 GLY A O 1
ATOM 657 N N . GLU A 1 89 ? -6.313 -0.300 -4.967 1.00 92.88 89 GLU A N 1
ATOM 658 C CA . GLU A 1 89 ? -7.760 -0.383 -4.782 1.00 92.88 89 GLU A CA 1
ATOM 659 C C . GLU A 1 89 ? -8.148 -0.889 -3.388 1.00 92.88 89 GLU A C 1
ATOM 661 O O . GLU A 1 89 ? -9.050 -0.336 -2.763 1.00 92.88 89 GLU A O 1
ATOM 666 N N . LEU A 1 90 ? -7.424 -1.871 -2.844 1.00 93.75 90 LEU A N 1
ATOM 667 C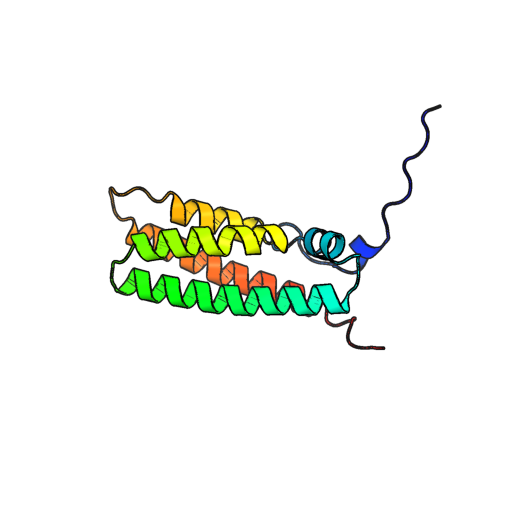 CA . LEU A 1 90 ? -7.602 -2.314 -1.456 1.00 93.75 90 LEU A CA 1
ATOM 668 C C . LEU A 1 90 ? -7.228 -1.210 -0.450 1.00 93.75 90 LEU A C 1
ATOM 670 O O . LEU A 1 90 ? -7.925 -1.024 0.547 1.00 93.75 90 LEU A O 1
ATOM 674 N N . MET A 1 91 ? -6.186 -0.418 -0.733 1.00 94.19 91 MET A N 1
ATOM 675 C CA . MET A 1 91 ? -5.839 0.761 0.072 1.00 94.19 91 MET A CA 1
ATOM 676 C C . MET A 1 91 ? -6.965 1.803 0.062 1.00 94.19 91 MET A C 1
ATOM 678 O O . MET A 1 91 ? -7.298 2.360 1.105 1.00 94.19 91 MET A O 1
ATOM 682 N N . LEU A 1 92 ? -7.598 2.025 -1.095 1.00 93.62 92 LEU A N 1
ATOM 683 C CA . LEU A 1 92 ? -8.752 2.916 -1.199 1.00 93.62 92 LEU A CA 1
ATOM 684 C C . LEU A 1 92 ? -9.955 2.390 -0.404 1.00 93.62 92 LEU A C 1
ATOM 686 O O . LEU A 1 92 ? -10.644 3.173 0.245 1.00 93.62 92 LEU A O 1
ATOM 690 N N . GLN A 1 93 ? -10.193 1.077 -0.416 1.00 93.44 93 GLN A N 1
ATOM 691 C CA . GLN A 1 93 ? -11.247 0.471 0.400 1.00 93.44 93 GLN A CA 1
ATOM 692 C C . GLN A 1 93 ? -10.990 0.673 1.898 1.00 93.44 93 GLN A C 1
ATOM 694 O O . GLN A 1 93 ? -11.932 0.996 2.615 1.00 93.44 93 GLN A O 1
ATOM 699 N N . LEU A 1 94 ? -9.735 0.562 2.363 1.00 92.75 94 LEU A N 1
ATOM 700 C CA . LEU A 1 94 ? -9.368 0.892 3.748 1.00 92.75 94 LEU A CA 1
ATOM 701 C C . LEU A 1 94 ? -9.685 2.352 4.088 1.00 92.75 94 LEU A C 1
ATOM 703 O O . LEU A 1 94 ? -10.310 2.610 5.115 1.00 92.75 94 LEU A O 1
ATOM 707 N N . GLU A 1 95 ? -9.296 3.295 3.221 1.00 93.00 95 GLU A N 1
ATOM 708 C CA . GLU A 1 95 ? -9.585 4.730 3.382 1.00 93.00 95 GLU A CA 1
ATOM 709 C C . GLU A 1 95 ? -11.093 5.004 3.521 1.00 93.00 95 GLU A C 1
ATOM 711 O O . GLU A 1 95 ? -11.503 5.851 4.315 1.00 93.00 95 GLU A O 1
ATOM 716 N N . GLN A 1 96 ? -11.911 4.277 2.757 1.00 91.94 96 GLN A N 1
ATOM 717 C CA . GLN A 1 96 ? -13.354 4.494 2.626 1.00 91.94 96 GLN A CA 1
ATOM 718 C C . GLN A 1 96 ? -14.212 3.631 3.555 1.00 91.94 96 GLN A C 1
ATOM 720 O O . GLN A 1 96 ? -15.440 3.675 3.449 1.00 91.94 96 GLN A O 1
ATOM 725 N N . LEU A 1 97 ? -13.607 2.855 4.462 1.00 90.25 97 LEU A N 1
ATOM 726 C CA . LEU A 1 97 ? -14.371 2.051 5.415 1.00 90.25 97 LEU A CA 1
ATOM 727 C C . LEU A 1 97 ? -15.399 2.926 6.149 1.00 90.25 97 LEU A C 1
ATOM 729 O O . LEU A 1 97 ? -15.035 4.012 6.606 1.00 90.25 97 LEU A O 1
ATOM 733 N N . PRO A 1 98 ? -16.659 2.486 6.296 1.00 86.75 98 PRO A N 1
ATOM 734 C CA . PRO A 1 98 ? -17.663 3.241 7.036 1.00 86.75 98 PRO A CA 1
ATOM 735 C C . PRO A 1 98 ? -17.270 3.364 8.514 1.00 86.75 98 PRO A C 1
ATOM 737 O O . PRO A 1 98 ? -16.533 2.536 9.039 1.00 86.75 98 PRO A O 1
ATOM 740 N N . ALA A 1 99 ? -17.727 4.420 9.189 1.00 78.38 99 ALA A N 1
ATOM 741 C CA . ALA A 1 99 ? -17.543 4.554 10.638 1.00 78.38 99 ALA A CA 1
ATOM 742 C C . ALA A 1 99 ? -18.506 3.653 11.434 1.00 78.38 99 ALA A C 1
ATOM 744 O O . ALA A 1 99 ? -18.192 3.262 12.553 1.00 78.38 99 ALA A O 1
ATOM 745 N N . ASP A 1 100 ? -19.649 3.306 10.839 1.00 78.94 100 ASP A N 1
ATOM 746 C CA . ASP A 1 100 ? -20.658 2.440 11.441 1.00 78.94 100 ASP A CA 1
ATOM 747 C C . ASP A 1 100 ? -20.377 0.952 11.170 1.00 78.94 100 ASP A C 1
ATOM 749 O O . ASP A 1 100 ? -19.812 0.573 10.140 1.00 78.94 100 ASP A O 1
ATOM 753 N N . GLY A 1 101 ? -20.833 0.084 12.077 1.00 82.12 101 GLY A N 1
ATOM 754 C CA . GLY A 1 101 ? -20.718 -1.372 11.950 1.00 82.12 101 GLY A CA 1
ATOM 755 C C . GLY A 1 101 ? -19.476 -1.948 12.636 1.00 82.12 101 GLY A C 1
ATOM 756 O O . GLY A 1 101 ? -19.227 -1.662 13.801 1.00 82.12 101 GLY A O 1
ATOM 757 N N . MET A 1 102 ? -18.737 -2.816 11.931 1.00 86.00 102 MET A N 1
ATOM 758 C CA . MET A 1 102 ? -17.500 -3.462 12.415 1.00 86.00 102 MET A CA 1
ATOM 759 C C . MET A 1 102 ? -16.308 -3.118 11.503 1.00 86.00 102 MET A C 1
ATOM 761 O O . MET A 1 102 ? -15.773 -4.008 10.823 1.00 86.00 102 MET A O 1
ATOM 765 N N . PRO A 1 103 ? -15.910 -1.837 11.419 1.00 88.75 103 PRO A N 1
ATOM 766 C CA . PRO A 1 103 ? -14.878 -1.398 10.488 1.00 88.75 103 PRO A CA 1
ATOM 767 C C . PRO A 1 103 ? -13.515 -2.035 10.759 1.00 88.75 103 PRO A C 1
ATOM 769 O O . PRO A 1 103 ? -12.764 -2.272 9.820 1.00 88.75 103 PRO A O 1
ATOM 772 N N . GLU A 1 104 ? -13.211 -2.404 12.001 1.00 90.62 104 GLU A N 1
ATOM 773 C CA . GLU A 1 104 ? -11.973 -3.093 12.358 1.00 90.62 104 GLU A CA 1
ATOM 774 C C . GLU A 1 104 ? -11.920 -4.496 11.748 1.00 90.62 104 GLU A C 1
ATOM 776 O O . GLU A 1 104 ? -10.879 -4.947 11.273 1.00 90.62 104 GLU A O 1
ATOM 781 N N . ARG A 1 105 ? -13.063 -5.191 11.709 1.00 91.44 105 ARG A N 1
ATOM 782 C CA . ARG A 1 105 ? -13.163 -6.531 11.120 1.00 91.44 105 ARG A CA 1
ATOM 783 C C . ARG A 1 105 ? -13.038 -6.478 9.600 1.00 91.44 105 ARG A C 1
ATOM 785 O O . ARG A 1 105 ? -12.383 -7.336 9.011 1.00 91.44 105 ARG A O 1
ATOM 792 N N . ALA A 1 106 ? -13.629 -5.460 8.976 1.00 93.06 106 ALA A N 1
ATOM 793 C CA . ALA A 1 106 ? -13.466 -5.204 7.550 1.00 93.06 106 ALA A CA 1
ATOM 794 C C . ALA A 1 106 ? -12.018 -4.803 7.212 1.00 93.06 106 ALA A C 1
ATOM 796 O O . ALA A 1 106 ? -11.437 -5.352 6.278 1.00 93.06 106 ALA A O 1
ATOM 797 N N . ALA A 1 107 ? -11.399 -3.934 8.018 1.00 93.81 107 ALA A N 1
ATOM 798 C CA . ALA A 1 107 ? -9.994 -3.560 7.880 1.00 93.81 107 ALA A CA 1
ATOM 799 C C . ALA A 1 107 ? -9.068 -4.777 7.993 1.00 93.81 107 ALA A C 1
ATOM 801 O O . ALA A 1 107 ? -8.197 -4.952 7.146 1.00 93.81 107 ALA A O 1
ATOM 802 N N . ALA A 1 108 ? -9.292 -5.661 8.973 1.00 94.19 108 ALA A N 1
ATOM 803 C CA . ALA A 1 108 ? -8.530 -6.901 9.125 1.00 94.19 108 ALA A CA 1
ATOM 804 C C . ALA A 1 108 ? -8.628 -7.796 7.878 1.00 94.19 108 ALA A C 1
ATOM 806 O O . ALA A 1 108 ? -7.621 -8.321 7.406 1.00 94.19 108 ALA A O 1
ATOM 807 N N . ALA A 1 109 ? -9.832 -7.948 7.317 1.00 94.94 109 ALA A N 1
ATOM 808 C CA . ALA A 1 109 ? -10.048 -8.749 6.115 1.00 94.94 109 ALA A CA 1
ATOM 809 C C . ALA A 1 109 ? -9.361 -8.151 4.876 1.00 94.94 109 ALA A C 1
ATOM 811 O O . ALA A 1 109 ? -8.850 -8.892 4.035 1.00 94.94 109 ALA A O 1
ATOM 812 N N . ILE A 1 110 ? -9.330 -6.821 4.755 1.00 94.75 110 ILE A N 1
ATOM 813 C CA . ILE A 1 110 ? -8.619 -6.142 3.667 1.00 94.75 110 ILE A CA 1
ATOM 814 C C . ILE A 1 110 ? -7.100 -6.252 3.860 1.00 94.75 110 ILE A C 1
ATOM 816 O O . ILE A 1 110 ? -6.390 -6.541 2.900 1.00 94.75 110 ILE A O 1
ATOM 820 N N . LEU A 1 111 ? -6.592 -6.099 5.088 1.00 95.06 111 LEU A N 1
ATOM 821 C CA . LEU A 1 111 ? -5.167 -6.275 5.389 1.00 95.06 111 LEU A CA 1
ATOM 822 C C . LEU A 1 111 ? -4.684 -7.694 5.081 1.00 95.06 111 LEU A C 1
ATOM 824 O O . LEU A 1 111 ? -3.628 -7.855 4.477 1.00 95.06 111 LEU A O 1
ATOM 828 N N . ALA A 1 112 ? -5.474 -8.719 5.408 1.00 95.19 112 ALA A N 1
ATOM 829 C CA . ALA A 1 112 ? -5.154 -10.097 5.043 1.00 95.19 112 ALA A CA 1
ATOM 830 C C . ALA A 1 112 ? -5.034 -10.277 3.516 1.00 95.19 112 ALA A C 1
ATOM 832 O O . ALA A 1 112 ? -4.090 -10.901 3.037 1.00 95.19 112 ALA A O 1
ATOM 833 N N . GLN A 1 113 ? -5.945 -9.680 2.739 1.00 94.62 113 GLN A N 1
ATOM 834 C CA . GLN A 1 113 ? -5.869 -9.695 1.272 1.00 94.62 113 GLN A CA 1
ATOM 835 C C . GLN A 1 113 ? -4.652 -8.925 0.744 1.00 94.62 113 GLN A C 1
ATOM 837 O O . GLN A 1 113 ? -4.008 -9.373 -0.201 1.00 94.62 113 GLN A O 1
ATOM 842 N N . LEU A 1 114 ? -4.311 -7.790 1.361 1.00 94.25 114 LEU A N 1
ATOM 843 C CA . LEU A 1 114 ? -3.132 -7.001 1.006 1.00 94.25 114 LEU A CA 1
ATOM 844 C C . LEU A 1 114 ? -1.829 -7.775 1.221 1.00 94.25 114 LEU A C 1
ATOM 846 O O . LEU A 1 114 ? -0.936 -7.673 0.384 1.00 94.25 114 LEU A O 1
ATOM 850 N N . TRP A 1 115 ? -1.726 -8.563 2.293 1.00 94.94 115 TRP A N 1
ATOM 851 C CA . TRP A 1 115 ? -0.570 -9.427 2.542 1.00 94.94 115 TRP A CA 1
ATOM 852 C C . TRP A 1 115 ? -0.421 -10.522 1.486 1.00 94.94 115 TRP A C 1
ATOM 854 O O . TRP A 1 115 ? 0.665 -10.684 0.932 1.00 94.94 115 TRP A O 1
ATOM 864 N N . VAL A 1 116 ? -1.514 -11.213 1.150 1.00 93.94 116 VAL A N 1
ATOM 865 C CA . VAL A 1 116 ? -1.519 -12.227 0.082 1.00 93.94 116 VAL A CA 1
ATOM 866 C C . VAL A 1 116 ? -1.120 -11.605 -1.257 1.00 93.94 116 VAL A C 1
ATOM 868 O O . VAL A 1 116 ? -0.313 -12.163 -1.997 1.00 93.94 116 VAL A O 1
ATOM 871 N N . LEU A 1 117 ? -1.644 -10.418 -1.569 1.00 92.31 117 LEU A N 1
ATOM 872 C CA . LEU A 1 117 ? -1.307 -9.731 -2.810 1.00 92.31 117 LEU A CA 1
ATOM 873 C C . LEU A 1 117 ? 0.154 -9.255 -2.824 1.00 92.31 117 LEU A C 1
ATOM 875 O O . LEU A 1 117 ? 0.809 -9.343 -3.858 1.00 92.31 117 LEU A O 1
ATOM 879 N N . LEU A 1 118 ? 0.692 -8.794 -1.691 1.00 93.00 118 LEU A N 1
ATOM 880 C CA . LEU A 1 118 ? 2.100 -8.407 -1.574 1.00 93.00 118 LEU A CA 1
ATOM 881 C C . LEU A 1 118 ? 3.042 -9.596 -1.819 1.00 93.00 118 LEU A C 1
ATOM 883 O O . LEU A 1 118 ? 4.075 -9.431 -2.472 1.00 93.00 118 LEU A O 1
ATOM 887 N N . GLU A 1 119 ? 2.686 -10.785 -1.336 1.00 92.12 119 GLU A N 1
ATOM 888 C CA . GLU A 1 119 ? 3.425 -12.021 -1.606 1.00 92.12 119 GLU A CA 1
ATOM 889 C C . GLU A 1 119 ? 3.407 -12.359 -3.104 1.00 92.12 119 GLU A C 1
ATOM 891 O O . GLU A 1 119 ? 4.467 -12.528 -3.706 1.00 92.12 119 GLU A O 1
ATOM 896 N N . GLN A 1 120 ? 2.235 -12.325 -3.748 1.00 90.50 120 GLN A N 1
ATOM 897 C CA . GLN A 1 120 ? 2.119 -12.549 -5.198 1.00 90.50 120 GLN A CA 1
ATOM 898 C C . GLN A 1 120 ? 2.941 -11.541 -6.016 1.00 90.50 120 GLN A C 1
ATOM 900 O O . GLN A 1 120 ? 3.630 -11.913 -6.966 1.00 90.50 120 GLN A O 1
ATOM 905 N N . ILE A 1 121 ? 2.914 -10.263 -5.628 1.00 89.56 121 ILE A N 1
ATOM 906 C CA . ILE A 1 121 ? 3.710 -9.210 -6.269 1.00 89.56 121 ILE A CA 1
ATOM 907 C C . ILE A 1 121 ? 5.208 -9.474 -6.081 1.00 89.56 121 ILE A C 1
ATOM 909 O O . ILE A 1 121 ? 5.989 -9.269 -7.012 1.00 89.56 121 ILE A O 1
ATOM 913 N N . THR A 1 122 ? 5.616 -9.939 -4.899 1.00 89.88 122 THR A N 1
ATOM 914 C CA . THR A 1 122 ? 7.011 -10.291 -4.605 1.00 89.88 122 THR A CA 1
ATOM 915 C C . THR A 1 122 ? 7.487 -11.419 -5.511 1.00 89.88 122 THR A C 1
ATOM 917 O O . THR A 1 122 ? 8.494 -11.253 -6.199 1.00 89.88 122 THR A O 1
ATOM 920 N N . GLU A 1 123 ? 6.732 -12.515 -5.590 1.00 87.88 123 GLU A N 1
ATOM 921 C CA . GLU A 1 123 ? 7.030 -13.657 -6.462 1.00 87.88 123 GLU A CA 1
ATOM 922 C C . GLU A 1 123 ? 7.129 -13.244 -7.934 1.00 87.88 123 GLU A C 1
ATOM 924 O O . GLU A 1 123 ? 8.052 -13.632 -8.656 1.00 87.88 123 GLU A O 1
ATOM 929 N N . GLN A 1 124 ? 6.221 -12.379 -8.382 1.00 84.75 124 GLN A N 1
ATOM 930 C CA . GLN A 1 124 ? 6.218 -11.882 -9.750 1.00 84.75 124 GLN A CA 1
ATOM 931 C C . GLN A 1 124 ? 7.416 -10.976 -10.049 1.00 84.75 124 GLN A C 1
ATOM 933 O O . GLN A 1 124 ? 7.989 -11.065 -11.138 1.00 84.75 124 GLN A O 1
ATOM 938 N N . ILE A 1 125 ? 7.821 -10.119 -9.108 1.00 84.88 125 ILE A N 1
ATOM 939 C CA . ILE A 1 125 ? 9.036 -9.305 -9.238 1.00 84.88 125 ILE A CA 1
ATOM 940 C C . ILE A 1 125 ? 10.265 -10.215 -9.278 1.00 84.88 125 ILE A C 1
ATOM 942 O O . ILE A 1 125 ? 11.109 -10.034 -10.155 1.00 84.88 125 ILE A O 1
ATOM 946 N N . MET A 1 126 ? 10.367 -11.203 -8.388 1.00 84.31 126 MET A N 1
ATOM 947 C CA . MET A 1 126 ? 11.482 -12.156 -8.362 1.00 84.31 126 MET A CA 1
ATOM 948 C C . MET A 1 126 ? 11.586 -12.925 -9.683 1.00 84.31 126 MET A C 1
ATOM 950 O O . MET A 1 126 ? 12.637 -12.904 -10.323 1.00 84.31 126 MET A O 1
ATOM 954 N N . THR A 1 127 ? 10.486 -13.510 -10.157 1.00 81.44 127 THR A N 1
ATOM 955 C CA . THR A 1 127 ? 10.444 -14.304 -11.397 1.00 81.44 127 THR A CA 1
ATOM 956 C C . THR A 1 127 ? 10.830 -13.472 -12.624 1.00 81.44 127 THR A C 1
ATOM 958 O O . THR A 1 127 ? 11.604 -13.918 -13.468 1.00 81.44 127 THR A O 1
ATOM 961 N N . ASN A 1 128 ? 10.360 -12.223 -12.700 1.00 74.75 128 ASN A N 1
ATOM 962 C CA . ASN A 1 128 ? 10.525 -11.382 -13.893 1.00 74.75 128 ASN A CA 1
ATOM 963 C C . ASN A 1 128 ? 11.745 -10.477 -13.894 1.00 74.75 128 ASN A C 1
ATOM 965 O O . ASN A 1 128 ? 12.056 -9.859 -14.911 1.00 74.75 128 ASN A O 1
ATOM 969 N N . THR A 1 129 ? 12.435 -10.366 -12.764 1.00 69.44 129 THR A N 1
ATOM 970 C CA . THR A 1 129 ? 13.639 -9.537 -12.660 1.00 69.44 129 THR A CA 1
ATOM 971 C C . THR A 1 129 ? 14.901 -10.342 -12.347 1.00 69.44 129 THR A C 1
ATOM 973 O O . THR A 1 129 ? 15.99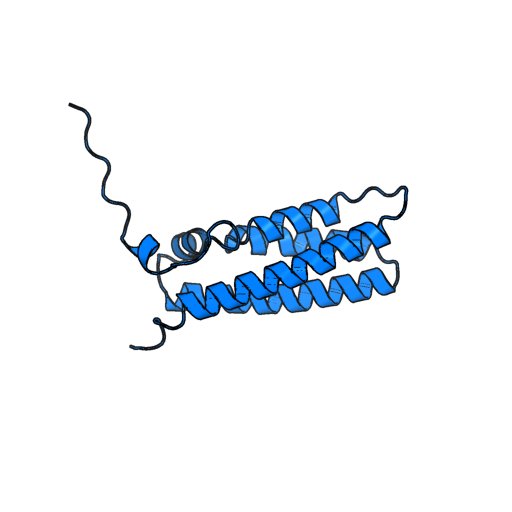1 -9.765 -12.347 1.00 69.44 129 THR A O 1
ATOM 976 N N . THR A 1 130 ? 14.780 -11.668 -12.180 1.00 60.47 130 THR A N 1
ATOM 977 C CA . THR A 1 130 ? 15.899 -12.621 -12.033 1.00 60.47 130 THR A CA 1
ATOM 978 C C . THR A 1 130 ? 16.878 -12.577 -13.213 1.00 60.47 130 THR A C 1
ATOM 980 O O . THR A 1 130 ? 18.082 -12.629 -13.000 1.00 60.47 130 THR A O 1
ATOM 983 N N . PHE A 1 131 ? 16.412 -12.365 -14.449 1.00 51.72 131 PHE A N 1
ATOM 984 C CA . PHE A 1 131 ? 17.287 -12.308 -15.634 1.00 51.72 131 PHE A CA 1
ATOM 985 C C . PHE A 1 131 ? 18.092 -11.003 -15.788 1.00 51.72 131 PHE A C 1
ATOM 987 O O . PHE A 1 131 ? 18.855 -10.868 -16.737 1.00 51.72 131 PHE A O 1
ATOM 994 N N . ALA A 1 132 ? 17.920 -10.025 -14.892 1.00 50.28 132 ALA A N 1
ATOM 995 C CA . ALA A 1 132 ? 18.617 -8.738 -14.962 1.00 50.28 132 ALA A CA 1
ATOM 996 C C . ALA A 1 132 ? 19.912 -8.680 -14.122 1.00 50.28 132 ALA A C 1
ATOM 998 O O . ALA A 1 132 ? 20.436 -7.585 -13.937 1.00 50.28 132 ALA A O 1
ATOM 999 N N . ASP A 1 133 ? 20.390 -9.801 -13.566 1.00 41.66 133 ASP A N 1
ATOM 1000 C CA . ASP A 1 133 ? 21.664 -9.867 -12.816 1.00 41.66 133 ASP A CA 1
ATOM 1001 C C . ASP A 1 133 ? 22.888 -10.202 -13.695 1.00 41.66 133 ASP A C 1
ATOM 1003 O O . ASP A 1 133 ? 24.016 -9.980 -13.269 1.00 41.66 133 ASP A O 1
ATOM 1007 N N . ASP A 1 134 ? 22.699 -10.661 -14.934 1.00 38.81 134 ASP A N 1
ATOM 1008 C CA . ASP A 1 134 ? 23.803 -10.936 -15.862 1.00 38.81 134 ASP A CA 1
ATOM 1009 C C . ASP A 1 134 ? 24.029 -9.727 -16.786 1.00 38.81 134 ASP A C 1
ATOM 1011 O O . ASP A 1 134 ? 23.385 -9.621 -17.832 1.00 38.81 134 ASP A O 1
ATOM 1015 N N . ASN A 1 135 ? 24.871 -8.776 -16.350 1.00 37.47 135 ASN A N 1
ATOM 1016 C CA . ASN A 1 135 ? 25.853 -8.042 -17.178 1.00 37.47 135 ASN A CA 1
ATOM 1017 C C . ASN A 1 135 ? 26.585 -6.939 -16.393 1.00 37.47 135 ASN A C 1
ATOM 1019 O O . ASN A 1 135 ? 25.981 -5.862 -16.166 1.00 37.47 135 ASN A O 1
#